Protein AF-A0A920PNA5-F1 (afdb_monomer_lite)

Structure (mmCIF, N/CA/C/O backbone):
data_AF-A0A920PNA5-F1
#
_entry.id   AF-A0A920PNA5-F1
#
loop_
_atom_site.group_PDB
_atom_site.id
_atom_site.type_symbol
_atom_site.label_atom_id
_atom_site.label_alt_id
_atom_site.label_comp_id
_atom_site.label_asym_id
_atom_site.label_entity_id
_atom_site.label_seq_id
_atom_site.pdbx_PDB_ins_code
_atom_site.Cartn_x
_atom_site.Cartn_y
_atom_site.Cartn_z
_atom_site.occupancy
_atom_site.B_iso_or_equiv
_atom_site.auth_seq_id
_atom_site.auth_comp_id
_atom_site.auth_asym_id
_atom_site.auth_atom_id
_atom_site.pdbx_PDB_model_num
ATOM 1 N N . MET A 1 1 ? 2.598 -8.087 10.778 1.00 58.34 1 MET A N 1
ATOM 2 C CA . MET A 1 1 ? 2.971 -7.051 9.789 1.00 58.34 1 MET A CA 1
ATOM 3 C C . MET A 1 1 ? 1.674 -6.554 9.168 1.00 58.34 1 MET A C 1
ATOM 5 O O . MET A 1 1 ? 0.920 -7.398 8.716 1.00 58.34 1 MET A O 1
ATOM 9 N N . GLN A 1 2 ? 1.349 -5.260 9.254 1.00 76.38 2 GLN A N 1
ATOM 10 C CA . GLN A 1 2 ? -0.005 -4.759 8.924 1.00 76.38 2 GLN A CA 1
ATOM 11 C C . GLN A 1 2 ? -0.136 -4.197 7.496 1.00 76.38 2 GLN A C 1
ATOM 13 O O . GLN A 1 2 ? -1.246 -4.055 6.989 1.00 76.38 2 GLN A O 1
ATOM 18 N N . ALA A 1 3 ? 0.981 -3.898 6.827 1.00 83.12 3 ALA A N 1
ATOM 19 C CA . ALA A 1 3 ? 0.985 -3.422 5.449 1.00 83.12 3 ALA A CA 1
ATOM 20 C C . ALA A 1 3 ? 2.289 -3.774 4.722 1.00 83.12 3 ALA A C 1
ATOM 22 O O . ALA A 1 3 ? 3.338 -3.914 5.356 1.00 83.12 3 ALA A O 1
ATOM 23 N N . VAL A 1 4 ? 2.208 -3.895 3.396 1.00 85.69 4 VAL A N 1
ATOM 24 C CA . VAL A 1 4 ? 3.323 -4.184 2.485 1.00 85.69 4 VAL A CA 1
ATOM 25 C C . VAL A 1 4 ? 3.274 -3.198 1.318 1.00 85.69 4 VAL A C 1
ATOM 27 O O . VAL A 1 4 ? 2.258 -3.087 0.634 1.00 85.69 4 VAL A O 1
ATOM 30 N N . ALA A 1 5 ? 4.375 -2.486 1.084 1.00 86.44 5 ALA A N 1
ATOM 31 C CA . ALA A 1 5 ? 4.573 -1.679 -0.115 1.00 86.44 5 ALA A CA 1
ATOM 32 C C . ALA A 1 5 ? 5.370 -2.494 -1.140 1.00 86.44 5 ALA A C 1
ATOM 34 O O . ALA A 1 5 ? 6.425 -3.036 -0.811 1.00 86.44 5 ALA A O 1
ATOM 35 N N . VAL A 1 6 ? 4.875 -2.572 -2.372 1.00 85.38 6 VAL A N 1
ATOM 36 C CA . VAL A 1 6 ? 5.546 -3.233 -3.494 1.00 85.38 6 VAL A CA 1
ATOM 37 C C . VAL A 1 6 ? 5.905 -2.164 -4.503 1.00 85.38 6 VAL A C 1
ATOM 39 O O . VAL A 1 6 ? 5.031 -1.420 -4.943 1.00 85.38 6 VAL A O 1
ATOM 42 N N . GLY A 1 7 ? 7.177 -2.099 -4.885 1.00 85.81 7 GLY A N 1
ATOM 43 C CA . GLY A 1 7 ? 7.562 -1.299 -6.030 1.00 85.81 7 GLY A CA 1
ATOM 44 C C . GLY A 1 7 ? 8.672 -1.949 -6.844 1.00 85.81 7 GLY A C 1
ATOM 45 O O . GLY A 1 7 ? 9.663 -2.422 -6.286 1.00 85.81 7 GLY A O 1
ATOM 46 N N . PHE A 1 8 ? 8.497 -1.975 -8.159 1.00 84.56 8 PHE A N 1
ATOM 47 C CA . PHE A 1 8 ? 9.500 -2.436 -9.109 1.00 84.56 8 PHE A CA 1
ATOM 48 C C . PHE A 1 8 ? 10.024 -1.282 -9.966 1.00 84.56 8 PHE A C 1
ATOM 50 O O . PHE A 1 8 ? 9.371 -0.246 -10.154 1.00 84.56 8 PHE A O 1
ATOM 57 N N . LEU A 1 9 ? 11.239 -1.468 -10.486 1.00 82.12 9 LEU A N 1
ATOM 58 C CA . LEU A 1 9 ? 11.815 -0.575 -11.487 1.00 82.12 9 LEU A CA 1
ATOM 59 C C . LEU A 1 9 ? 10.928 -0.615 -12.739 1.00 82.12 9 LEU A C 1
ATOM 61 O O . LEU A 1 9 ? 10.460 -1.683 -13.134 1.00 82.12 9 LEU A O 1
ATOM 65 N N . HIS A 1 10 ? 10.671 0.544 -13.344 1.00 79.44 10 HIS A N 1
ATOM 66 C CA . HIS A 1 10 ? 9.804 0.692 -14.527 1.00 79.44 10 HIS A CA 1
ATOM 67 C C . HIS A 1 10 ? 8.332 0.267 -14.379 1.00 79.44 10 HIS A C 1
ATOM 69 O O . HIS A 1 10 ? 7.602 0.226 -15.371 1.00 79.44 10 HIS A O 1
ATOM 75 N N . ALA A 1 11 ? 7.844 0.017 -13.163 1.00 76.44 11 ALA A N 1
ATOM 76 C CA . ALA A 1 11 ? 6.451 -0.382 -12.962 1.00 76.44 11 ALA A CA 1
ATOM 77 C C . ALA A 1 11 ? 5.420 0.687 -13.364 1.00 76.44 11 ALA A C 1
ATOM 79 O O . ALA A 1 11 ? 4.275 0.346 -13.643 1.00 76.44 11 ALA A O 1
ATOM 80 N N . PHE A 1 12 ? 5.832 1.957 -13.457 1.00 74.19 12 PHE A N 1
ATOM 81 C CA . PHE A 1 12 ? 5.012 3.034 -14.025 1.00 74.19 12 PHE A CA 1
ATOM 82 C C . PHE A 1 12 ? 4.640 2.776 -15.498 1.00 74.19 12 PHE A C 1
ATOM 84 O O . PHE A 1 12 ? 3.579 3.195 -15.942 1.00 74.19 12 PHE A O 1
ATOM 91 N N . ALA A 1 13 ? 5.503 2.084 -16.251 1.00 80.00 13 ALA A N 1
ATOM 92 C CA . ALA A 1 13 ? 5.282 1.757 -17.658 1.00 80.00 13 ALA A CA 1
ATOM 93 C C . ALA A 1 13 ? 4.731 0.336 -17.845 1.00 80.00 13 ALA A C 1
ATOM 95 O O . ALA A 1 13 ? 3.975 0.088 -18.781 1.00 80.00 13 ALA A O 1
ATOM 96 N N . HIS A 1 14 ? 5.109 -0.603 -16.970 1.00 85.12 14 HIS A N 1
ATOM 97 C CA . HIS A 1 14 ? 4.672 -1.995 -17.059 1.00 85.12 14 HIS A CA 1
ATOM 98 C C . HIS A 1 14 ? 4.326 -2.580 -15.674 1.00 85.12 14 HIS A C 1
ATOM 100 O O . HIS A 1 14 ? 5.147 -3.271 -15.060 1.00 85.12 14 HIS A O 1
ATOM 106 N N . PRO A 1 15 ? 3.099 -2.347 -15.168 1.00 86.75 15 PRO A N 1
ATOM 107 C CA . PRO A 1 15 ? 2.713 -2.700 -13.799 1.00 86.75 15 PRO A CA 1
ATOM 108 C C . PRO A 1 15 ? 2.444 -4.198 -13.587 1.00 86.75 15 PRO A C 1
ATOM 110 O O . PRO A 1 15 ? 2.272 -4.631 -12.450 1.00 86.75 15 PRO A O 1
ATOM 113 N N . ALA A 1 16 ? 2.423 -5.016 -14.646 1.00 89.06 16 ALA A N 1
ATOM 114 C CA . ALA A 1 16 ? 1.987 -6.415 -14.572 1.00 89.06 16 ALA A CA 1
ATOM 115 C C . ALA A 1 16 ? 2.754 -7.250 -13.529 1.00 89.06 16 ALA A C 1
ATOM 117 O O . ALA A 1 16 ? 2.168 -8.083 -12.841 1.00 89.06 16 ALA A O 1
ATOM 118 N N . HIS A 1 17 ? 4.061 -7.010 -13.372 1.00 89.06 17 HIS A N 1
ATOM 119 C CA . HIS A 1 17 ? 4.855 -7.706 -12.360 1.00 89.06 17 HIS A CA 1
ATOM 120 C C . HIS A 1 17 ? 4.485 -7.269 -10.938 1.00 89.06 17 HIS A C 1
ATOM 122 O O . HIS A 1 17 ? 4.399 -8.119 -10.054 1.00 89.06 17 HIS A O 1
ATOM 128 N N . GLU A 1 18 ? 4.226 -5.976 -10.710 1.00 86.81 18 GLU A N 1
ATOM 129 C CA . GLU A 1 18 ? 3.773 -5.493 -9.398 1.00 86.81 18 GLU A CA 1
ATOM 130 C C . GLU A 1 18 ? 2.407 -6.069 -9.037 1.00 86.81 18 GLU A C 1
ATOM 132 O O . GLU A 1 18 ? 2.214 -6.506 -7.907 1.00 86.81 18 GLU A O 1
ATOM 137 N N . GLN A 1 19 ? 1.483 -6.128 -9.996 1.00 89.50 19 GLN A N 1
ATOM 138 C CA . GLN A 1 19 ? 0.153 -6.702 -9.794 1.00 89.50 19 GLN A CA 1
ATOM 139 C C . GLN A 1 19 ? 0.226 -8.197 -9.468 1.00 89.50 19 GLN A C 1
ATOM 141 O O . GLN A 1 19 ? -0.411 -8.653 -8.519 1.00 89.50 19 GLN A O 1
ATOM 146 N N . ALA A 1 20 ? 1.053 -8.952 -10.199 1.00 91.19 20 ALA A N 1
ATOM 147 C CA . ALA A 1 20 ? 1.272 -10.370 -9.927 1.00 91.19 20 ALA A CA 1
ATOM 148 C C . ALA A 1 20 ? 1.889 -10.599 -8.536 1.00 91.19 20 ALA A C 1
ATOM 150 O O . ALA A 1 20 ? 1.436 -11.467 -7.792 1.00 91.19 20 ALA A O 1
ATOM 151 N N . ALA A 1 21 ? 2.887 -9.795 -8.153 1.00 90.31 21 ALA A N 1
ATOM 152 C CA . ALA A 1 21 ? 3.473 -9.855 -6.817 1.00 90.31 21 ALA A CA 1
ATOM 153 C C . ALA A 1 21 ? 2.446 -9.491 -5.734 1.00 90.31 21 ALA A C 1
ATOM 155 O O . ALA A 1 21 ? 2.358 -10.178 -4.718 1.00 90.31 21 ALA A O 1
ATOM 156 N N . GLY A 1 22 ? 1.637 -8.455 -5.969 1.00 89.38 22 GLY A N 1
ATOM 157 C CA . GLY A 1 22 ? 0.563 -8.035 -5.077 1.00 89.38 22 GLY A CA 1
ATOM 158 C C . GLY A 1 22 ? -0.452 -9.143 -4.820 1.00 89.38 22 GLY A C 1
ATOM 159 O O . GLY A 1 22 ? -0.753 -9.416 -3.663 1.00 89.38 22 GLY A O 1
ATOM 160 N N . ALA A 1 23 ? -0.899 -9.836 -5.871 1.00 90.12 23 ALA A N 1
ATOM 161 C CA . ALA A 1 23 ? -1.826 -10.961 -5.754 1.00 90.12 23 ALA A CA 1
ATOM 162 C C . ALA A 1 23 ? -1.255 -12.089 -4.877 1.00 90.12 23 ALA A C 1
ATOM 164 O O . ALA A 1 23 ? -1.899 -12.527 -3.929 1.00 90.12 23 ALA A O 1
ATOM 165 N N . VAL A 1 24 ? -0.002 -12.492 -5.117 1.00 92.06 24 VAL A N 1
ATOM 166 C CA . VAL A 1 24 ? 0.662 -13.536 -4.316 1.00 92.06 24 VAL A CA 1
ATOM 167 C C . VAL A 1 24 ? 0.822 -13.115 -2.851 1.00 92.06 24 VAL A C 1
ATOM 169 O O . VAL A 1 24 ? 0.683 -13.941 -1.947 1.00 92.06 24 VAL A O 1
ATOM 172 N N . ILE A 1 25 ? 1.132 -11.841 -2.597 1.00 88.12 25 ILE A N 1
ATOM 173 C CA . ILE A 1 25 ? 1.275 -11.313 -1.235 1.00 88.12 25 ILE A CA 1
ATOM 174 C C . ILE A 1 25 ? -0.082 -11.293 -0.531 1.00 88.12 25 ILE A C 1
ATOM 176 O O . ILE A 1 25 ? -0.155 -11.731 0.614 1.00 88.12 25 ILE A O 1
ATOM 180 N N . SER A 1 26 ? -1.145 -10.844 -1.202 1.00 87.19 26 SER A N 1
ATOM 181 C CA . SER A 1 26 ? -2.507 -10.850 -0.660 1.00 87.19 26 SER A CA 1
ATOM 182 C C . SER A 1 26 ? -2.997 -12.260 -0.328 1.00 87.19 26 SER A C 1
ATOM 184 O O . SER A 1 26 ? -3.590 -12.451 0.729 1.00 87.19 26 SER A O 1
ATOM 186 N N . ASP A 1 27 ? -2.675 -13.256 -1.157 1.00 89.62 27 ASP A N 1
ATOM 187 C CA . ASP A 1 27 ? -3.038 -14.654 -0.893 1.00 89.62 27 ASP A CA 1
ATOM 188 C C . ASP A 1 27 ? -2.323 -15.230 0.339 1.00 89.62 27 ASP A C 1
ATOM 190 O O . ASP A 1 27 ? -2.886 -16.039 1.077 1.00 89.62 27 ASP A O 1
ATOM 194 N N . ARG A 1 28 ? -1.067 -14.830 0.584 1.00 89.50 28 ARG A N 1
ATOM 195 C CA . ARG A 1 28 ? -0.274 -15.337 1.721 1.00 89.50 28 ARG A CA 1
ATOM 196 C C . ARG A 1 28 ? -0.432 -14.528 3.004 1.00 89.50 28 ARG A C 1
ATOM 198 O O . ARG A 1 28 ? -0.148 -15.049 4.081 1.00 89.50 28 ARG A O 1
ATOM 205 N N . LEU A 1 29 ? -0.825 -13.264 2.894 1.00 86.19 29 LEU A N 1
ATOM 206 C CA . LEU A 1 29 ? -0.983 -12.325 4.001 1.00 86.19 29 LEU A CA 1
ATOM 207 C C . LEU A 1 29 ? -2.337 -11.607 3.875 1.00 86.19 29 LEU A C 1
ATOM 209 O O . LEU A 1 29 ? -2.364 -10.410 3.586 1.00 86.19 29 LEU A O 1
ATOM 213 N N . PRO A 1 30 ? -3.458 -12.312 4.116 1.00 81.44 30 PRO A N 1
ATOM 214 C CA . PRO A 1 30 ? -4.801 -11.758 3.924 1.00 81.44 30 PRO A CA 1
ATOM 215 C C . PRO A 1 30 ? -5.098 -10.556 4.834 1.00 81.44 30 PRO A C 1
ATOM 217 O O . PRO A 1 30 ? -5.865 -9.672 4.462 1.00 81.44 30 PRO A O 1
ATOM 220 N N . ASP A 1 31 ? -4.447 -10.479 5.998 1.00 81.69 31 ASP A N 1
ATOM 221 C CA . ASP A 1 31 ? -4.616 -9.378 6.955 1.00 81.69 31 ASP A CA 1
ATOM 222 C C . ASP A 1 31 ? -3.722 -8.159 6.655 1.00 81.69 31 ASP A C 1
ATOM 224 O O . ASP A 1 31 ? -3.793 -7.140 7.348 1.00 81.69 31 ASP A O 1
ATOM 228 N N . ALA A 1 32 ? -2.835 -8.248 5.657 1.00 83.38 32 ALA A N 1
ATOM 229 C CA . ALA A 1 32 ? -1.915 -7.172 5.315 1.00 83.38 32 ALA A CA 1
ATOM 230 C C . ALA A 1 32 ? -2.485 -6.285 4.204 1.00 83.38 32 ALA A C 1
ATOM 232 O O . ALA A 1 32 ? -2.901 -6.745 3.144 1.00 83.38 32 ALA A O 1
ATOM 233 N N . THR A 1 33 ? -2.422 -4.970 4.404 1.00 84.06 33 THR A N 1
ATOM 234 C CA . THR A 1 33 ? -2.740 -4.022 3.332 1.00 84.06 33 THR A CA 1
ATOM 235 C C . THR A 1 33 ? -1.603 -3.977 2.312 1.00 84.06 33 THR A C 1
ATOM 237 O O . THR A 1 33 ? -0.505 -3.522 2.635 1.00 84.06 33 THR A O 1
ATOM 240 N N . VAL A 1 34 ? -1.860 -4.388 1.072 1.00 86.12 34 VAL A N 1
ATOM 241 C CA . VAL A 1 34 ? -0.885 -4.303 -0.027 1.00 86.12 34 VAL A CA 1
ATOM 242 C C . VAL A 1 34 ? -1.049 -2.975 -0.773 1.00 86.12 34 VAL A C 1
ATOM 244 O O . VAL A 1 34 ? -2.160 -2.572 -1.117 1.00 86.12 34 VAL A O 1
ATOM 247 N N . CYS A 1 35 ? 0.056 -2.264 -0.996 1.00 85.31 35 CYS A N 1
ATOM 248 C CA . CYS A 1 35 ? 0.102 -1.034 -1.787 1.00 85.31 35 CYS A CA 1
ATOM 249 C C . CYS A 1 35 ? 1.097 -1.193 -2.933 1.00 85.31 35 CYS A C 1
ATOM 251 O O . CYS A 1 35 ? 2.281 -1.417 -2.684 1.00 85.31 35 CYS A O 1
ATOM 253 N N . LEU A 1 36 ? 0.620 -1.047 -4.167 1.00 86.50 36 LEU A N 1
ATOM 254 C CA . LEU A 1 36 ? 1.453 -1.092 -5.365 1.00 86.50 36 LEU A CA 1
ATOM 255 C C . LEU A 1 36 ? 1.924 0.314 -5.726 1.00 86.50 36 LEU A C 1
ATOM 257 O O . LEU A 1 36 ? 1.148 1.271 -5.675 1.00 86.50 36 LEU A O 1
ATOM 261 N N . SER A 1 37 ? 3.195 0.448 -6.084 1.00 82.50 37 SER A N 1
ATOM 262 C CA . SER A 1 37 ? 3.783 1.745 -6.402 1.00 82.50 37 SER A CA 1
ATOM 263 C C . SER A 1 37 ? 3.188 2.361 -7.671 1.00 82.50 37 SER A C 1
ATOM 265 O O . SER A 1 37 ? 2.961 3.572 -7.721 1.00 82.50 37 SER A O 1
ATOM 267 N N . SER A 1 38 ? 2.825 1.506 -8.631 1.00 79.56 38 SER A N 1
ATOM 268 C CA . SER A 1 38 ? 2.065 1.847 -9.839 1.00 79.56 38 SER A CA 1
ATOM 269 C C . SER A 1 38 ? 0.669 2.420 -9.556 1.00 79.56 38 SER A C 1
ATOM 271 O O . SER A 1 38 ? 0.245 3.331 -10.262 1.00 79.56 38 SER A O 1
ATOM 273 N N . ASP A 1 39 ? -0.016 1.974 -8.498 1.00 78.75 39 ASP A N 1
ATOM 274 C CA . ASP A 1 39 ? -1.357 2.468 -8.142 1.00 78.75 39 ASP A CA 1
ATOM 275 C C . ASP A 1 39 ? -1.315 3.775 -7.333 1.00 78.75 39 ASP A C 1
ATOM 277 O O . ASP A 1 39 ? -2.239 4.591 -7.387 1.00 78.75 39 ASP A O 1
ATOM 281 N N . VAL A 1 40 ? -0.266 3.972 -6.524 1.00 74.12 40 VAL A N 1
ATOM 282 C CA . VAL A 1 40 ? -0.170 5.118 -5.606 1.00 74.12 40 VAL A CA 1
ATOM 283 C C . VAL A 1 40 ? 0.379 6.360 -6.304 1.00 74.12 40 VAL A C 1
ATOM 285 O O . VAL A 1 40 ? -0.158 7.454 -6.118 1.00 74.12 40 VAL A O 1
ATOM 288 N N . CYS A 1 41 ? 1.453 6.213 -7.080 1.00 68.56 41 CYS A N 1
ATOM 289 C CA . CYS A 1 41 ? 2.137 7.326 -7.731 1.00 68.56 41 CYS A CA 1
ATOM 290 C C . CYS A 1 41 ? 2.854 6.817 -8.996 1.00 68.56 41 CYS A C 1
ATOM 292 O O . CYS A 1 41 ? 4.020 6.430 -8.905 1.00 68.56 41 CYS A O 1
ATOM 294 N N . PRO A 1 42 ? 2.190 6.780 -10.169 1.00 63.34 42 PRO A N 1
ATOM 295 C CA . PRO A 1 42 ? 2.758 6.257 -11.416 1.00 63.34 42 PRO A CA 1
ATOM 296 C C . PRO A 1 42 ? 3.770 7.228 -12.053 1.00 63.34 42 PRO A C 1
ATOM 298 O O . PRO A 1 42 ? 3.712 7.532 -13.238 1.00 63.34 42 PRO A O 1
ATOM 301 N N . GLU A 1 43 ? 4.714 7.723 -11.260 1.00 72.38 43 GLU A N 1
ATOM 302 C CA . GLU A 1 43 ? 5.781 8.614 -11.699 1.00 72.38 43 GLU A CA 1
ATOM 303 C C . GLU A 1 43 ? 7.022 7.813 -12.072 1.00 72.38 43 GLU A C 1
ATOM 305 O O . GLU A 1 43 ? 7.361 6.824 -11.415 1.00 72.38 43 GLU A O 1
ATOM 310 N N . MET A 1 44 ? 7.755 8.266 -13.091 1.00 62.03 44 MET A N 1
ATOM 311 C CA . MET A 1 44 ? 9.000 7.615 -13.515 1.00 62.03 44 MET A CA 1
ATOM 312 C C . MET A 1 44 ? 10.049 7.608 -12.395 1.00 62.03 44 MET A C 1
ATOM 314 O O . MET A 1 44 ? 10.827 6.660 -12.268 1.00 62.03 44 MET A O 1
ATOM 318 N N . ARG A 1 45 ? 10.039 8.636 -11.539 1.00 74.69 45 ARG A N 1
ATOM 319 C CA . ARG A 1 45 ? 11.034 8.806 -10.482 1.00 74.69 45 ARG A CA 1
ATOM 320 C C . ARG A 1 45 ? 10.772 7.861 -9.310 1.00 74.69 45 ARG A C 1
ATOM 322 O O . ARG A 1 45 ? 9.766 7.935 -8.609 1.00 74.69 45 ARG A O 1
ATOM 329 N N . GLU A 1 46 ? 11.705 6.940 -9.118 1.00 70.56 46 GLU A N 1
ATOM 330 C CA . GLU A 1 46 ? 11.532 5.783 -8.241 1.00 70.56 46 GLU A CA 1
ATOM 331 C C . GLU A 1 46 ? 11.561 6.168 -6.766 1.00 70.56 46 GLU A C 1
ATOM 333 O O . GLU A 1 46 ? 10.749 5.670 -5.994 1.00 70.56 46 GLU A O 1
ATOM 338 N N . TYR A 1 47 ? 12.428 7.103 -6.374 1.00 70.38 47 TYR A N 1
ATOM 339 C CA . TYR A 1 47 ? 12.533 7.556 -4.988 1.00 70.38 47 TYR A CA 1
ATOM 340 C C . TYR A 1 47 ? 11.233 8.206 -4.492 1.00 70.38 47 TYR A C 1
ATOM 342 O O . TYR A 1 47 ? 10.708 7.849 -3.436 1.00 70.38 47 TYR A O 1
ATOM 350 N N . GLU A 1 48 ? 10.669 9.117 -5.281 1.00 70.31 48 GLU A N 1
ATOM 351 C CA . GLU A 1 48 ? 9.415 9.801 -4.980 1.00 70.31 48 GLU A CA 1
ATOM 352 C C . GLU A 1 48 ? 8.244 8.810 -4.943 1.00 70.31 48 GLU A C 1
ATOM 354 O O . GLU A 1 48 ? 7.408 8.856 -4.032 1.00 70.31 48 GLU A O 1
ATOM 359 N N . ARG A 1 49 ? 8.226 7.857 -5.882 1.00 76.88 49 ARG A N 1
ATOM 360 C CA . ARG A 1 49 ? 7.214 6.803 -5.964 1.00 76.88 49 ARG A CA 1
ATOM 361 C C . ARG A 1 49 ? 7.269 5.855 -4.762 1.00 76.88 49 ARG A C 1
ATOM 363 O O . ARG A 1 49 ? 6.243 5.630 -4.116 1.00 76.88 49 ARG A O 1
ATOM 370 N N . PHE A 1 50 ? 8.446 5.343 -4.402 1.00 76.12 50 PHE A N 1
ATOM 371 C CA . PHE A 1 50 ? 8.623 4.452 -3.252 1.00 76.12 50 PHE A CA 1
ATOM 372 C C . PHE A 1 50 ? 8.297 5.148 -1.931 1.00 76.12 50 PHE A C 1
ATOM 374 O O . PHE A 1 50 ? 7.540 4.602 -1.131 1.00 76.12 50 PHE A O 1
ATOM 381 N N . SER A 1 51 ? 8.804 6.366 -1.719 1.00 79.88 51 SER A N 1
ATOM 382 C CA . SER A 1 51 ? 8.549 7.142 -0.500 1.00 79.88 51 SER A CA 1
ATOM 383 C C . SER A 1 51 ? 7.048 7.369 -0.273 1.00 79.88 51 SER A C 1
ATOM 385 O O . SER A 1 51 ? 6.521 7.093 0.808 1.00 79.88 51 SER A O 1
ATOM 387 N N . THR A 1 52 ? 6.321 7.755 -1.328 1.00 78.31 52 THR A N 1
ATOM 388 C CA . THR A 1 52 ? 4.865 7.963 -1.269 1.00 78.31 52 THR A CA 1
ATOM 389 C C . THR A 1 52 ? 4.103 6.653 -1.043 1.00 78.31 52 THR A C 1
ATOM 391 O O . THR A 1 52 ? 3.151 6.611 -0.262 1.00 78.31 52 THR A O 1
ATOM 394 N N . THR A 1 53 ? 4.539 5.560 -1.678 1.00 79.81 53 THR A N 1
ATOM 395 C CA . THR A 1 53 ? 3.920 4.231 -1.532 1.00 79.81 53 THR A CA 1
ATOM 396 C C . THR A 1 53 ? 4.096 3.684 -0.118 1.00 79.81 53 THR A C 1
ATOM 398 O O . THR A 1 53 ? 3.129 3.206 0.475 1.00 79.81 53 THR A O 1
ATOM 401 N N . CYS A 1 54 ? 5.290 3.821 0.463 1.00 80.38 54 CYS A N 1
ATOM 402 C CA . CYS A 1 54 ? 5.572 3.449 1.848 1.00 80.38 54 CYS A CA 1
ATOM 403 C C . CYS A 1 54 ? 4.742 4.276 2.838 1.00 80.38 54 CYS A C 1
ATOM 405 O O . CYS A 1 54 ? 4.130 3.711 3.746 1.00 80.38 54 CYS A O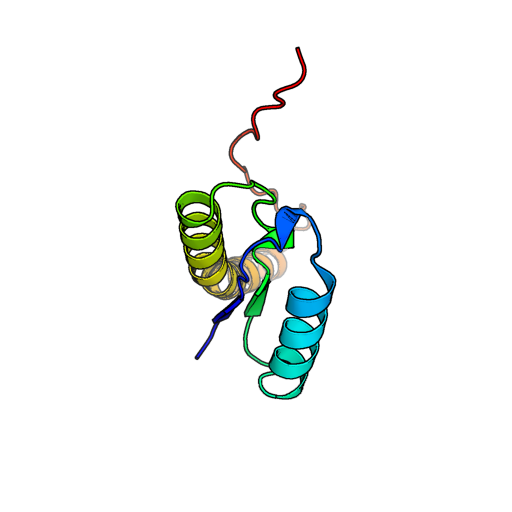 1
ATOM 407 N N . ALA A 1 55 ? 4.658 5.596 2.641 1.00 80.50 55 ALA A N 1
ATOM 408 C CA . ALA A 1 55 ? 3.818 6.457 3.470 1.00 80.50 55 ALA A CA 1
ATOM 409 C C . ALA A 1 55 ? 2.335 6.048 3.393 1.00 80.50 55 ALA A C 1
ATOM 411 O O . ALA A 1 55 ? 1.663 5.935 4.419 1.00 80.50 55 ALA A O 1
ATOM 412 N N . ASN A 1 56 ? 1.821 5.753 2.195 1.00 76.06 56 ASN A N 1
ATOM 413 C CA . ASN A 1 56 ? 0.441 5.304 2.015 1.00 76.06 56 ASN A CA 1
ATOM 414 C C . ASN A 1 56 ? 0.183 3.925 2.653 1.00 76.06 56 ASN A C 1
ATOM 416 O O . ASN A 1 56 ? -0.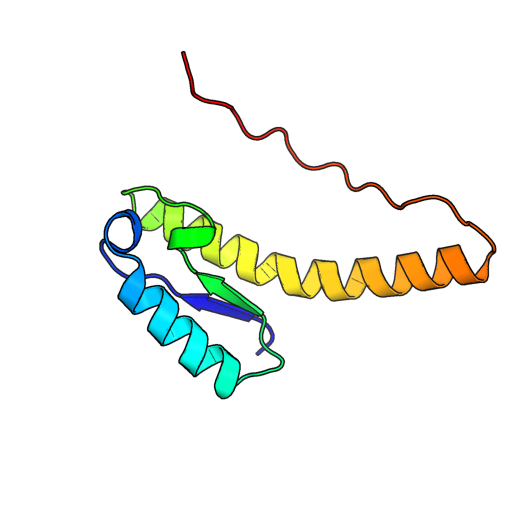841 3.737 3.313 1.00 76.06 56 ASN A O 1
ATOM 420 N N . ALA A 1 57 ? 1.127 2.988 2.518 1.00 77.00 57 ALA A N 1
ATOM 421 C CA . ALA A 1 57 ? 1.065 1.674 3.155 1.00 77.00 57 ALA A CA 1
ATOM 422 C C . ALA A 1 57 ? 1.052 1.779 4.685 1.00 77.00 57 ALA A C 1
ATOM 424 O O . ALA A 1 57 ? 0.323 1.042 5.337 1.00 77.00 57 ALA A O 1
ATOM 425 N N . TYR A 1 58 ? 1.787 2.732 5.262 1.00 78.25 58 TYR A N 1
ATOM 426 C CA . TYR A 1 58 ? 1.765 2.994 6.701 1.00 78.25 58 TYR A CA 1
ATOM 427 C C . TYR A 1 58 ? 0.431 3.597 7.174 1.00 78.25 58 TYR A C 1
ATOM 429 O O . TYR A 1 58 ? -0.107 3.217 8.213 1.00 78.25 58 TYR A O 1
ATOM 437 N N . VAL A 1 59 ? -0.137 4.528 6.403 1.00 77.06 59 VAL A N 1
ATOM 438 C CA . VAL A 1 59 ? -1.332 5.286 6.807 1.00 77.06 59 VAL A CA 1
ATOM 439 C C . VAL A 1 59 ? -2.634 4.492 6.640 1.00 77.06 59 VAL A C 1
ATOM 441 O O . VAL A 1 59 ? -3.554 4.652 7.443 1.00 77.06 59 VAL A O 1
ATOM 444 N N . ARG A 1 60 ? -2.754 3.640 5.615 1.00 73.88 60 ARG A N 1
ATOM 445 C CA . ARG A 1 60 ? -3.976 2.856 5.349 1.00 73.88 60 ARG A CA 1
ATOM 446 C C . ARG A 1 60 ? -4.456 1.979 6.525 1.00 73.88 60 ARG A C 1
ATOM 448 O O . ARG A 1 60 ? -5.634 2.102 6.869 1.00 73.88 60 ARG A O 1
ATOM 455 N N . PRO A 1 61 ? -3.616 1.158 7.186 1.00 66.25 61 PRO A N 1
ATOM 456 C CA . PRO A 1 61 ? -4.057 0.353 8.328 1.00 66.25 61 PRO A CA 1
ATOM 457 C C . PRO A 1 61 ? -4.448 1.218 9.539 1.00 66.25 61 PRO A C 1
ATOM 459 O O . 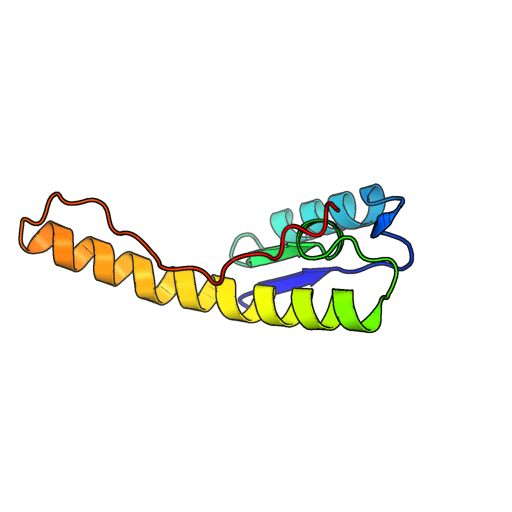PRO A 1 61 ? -5.425 0.909 10.219 1.00 66.25 61 PRO A O 1
ATOM 462 N N . LEU A 1 62 ? -3.774 2.354 9.763 1.00 66.94 62 LEU A N 1
ATOM 463 C CA . LEU A 1 62 ? -4.135 3.309 10.822 1.00 66.94 62 LEU A CA 1
ATOM 464 C C . LEU A 1 62 ? -5.508 3.954 10.579 1.00 66.94 62 LEU A C 1
ATOM 466 O O . LEU A 1 62 ? -6.309 4.085 11.504 1.00 66.94 62 LEU A O 1
ATOM 470 N N . LYS A 1 63 ? -5.810 4.321 9.327 1.00 57.97 63 LYS A N 1
ATOM 471 C CA . LYS A 1 63 ? -7.122 4.870 8.948 1.00 57.97 63 LYS A CA 1
ATOM 472 C C . LYS A 1 63 ? -8.246 3.853 9.142 1.00 57.97 63 LYS A C 1
ATOM 474 O O . LYS A 1 63 ? -9.289 4.219 9.675 1.00 57.97 63 LYS A O 1
ATOM 479 N N . SER A 1 64 ? -8.019 2.594 8.758 1.00 61.44 64 SER A N 1
ATOM 480 C CA . SER A 1 64 ? -8.954 1.483 8.995 1.00 61.44 64 SER A CA 1
ATOM 481 C C . SER A 1 64 ? -9.283 1.323 10.487 1.00 61.44 64 SER A C 1
ATOM 483 O O . SER A 1 64 ? -10.458 1.260 10.862 1.00 61.44 64 SER A O 1
ATOM 485 N N . GLY A 1 65 ? -8.256 1.355 11.344 1.00 63.84 65 GLY A N 1
ATOM 486 C CA . GLY A 1 65 ? -8.411 1.203 12.790 1.00 63.84 65 GLY A CA 1
ATOM 487 C C . GLY A 1 65 ? -9.117 2.368 13.490 1.00 63.84 65 GLY A C 1
ATOM 488 O O . GLY A 1 65 ? -9.769 2.145 14.501 1.00 63.84 65 GLY A O 1
ATOM 489 N N . TYR A 1 66 ? -9.022 3.597 12.972 1.00 64.69 66 TYR A N 1
ATOM 490 C CA . TYR A 1 66 ? -9.631 4.775 13.606 1.00 64.69 66 TYR A CA 1
ATOM 491 C C . TYR A 1 66 ? -11.040 5.092 13.088 1.00 64.69 66 TYR A C 1
ATOM 493 O O . TYR A 1 66 ? -11.935 5.432 13.861 1.00 64.69 66 TYR A O 1
ATOM 501 N N . LEU A 1 67 ? -11.257 4.978 11.777 1.00 73.06 67 LEU A N 1
ATOM 502 C CA . LEU A 1 67 ? -12.518 5.399 11.164 1.00 73.06 67 LEU A CA 1
ATOM 503 C C . LEU A 1 67 ? -13.646 4.393 11.397 1.00 73.06 67 LEU A C 1
ATOM 505 O O . LEU A 1 67 ? -14.793 4.806 11.559 1.00 73.06 67 LEU A O 1
ATOM 509 N N . SER A 1 68 ? -13.331 3.097 11.470 1.00 75.81 68 SER A N 1
ATOM 510 C CA . SER A 1 68 ? -14.350 2.059 11.670 1.00 75.81 68 SER A CA 1
ATOM 511 C C . SER A 1 68 ? -15.013 2.149 13.055 1.00 75.81 68 SER A C 1
ATOM 513 O O . SER A 1 68 ? -16.245 2.178 13.112 1.00 75.81 68 SER A O 1
ATOM 515 N N . PRO A 1 69 ? -14.264 2.278 14.173 1.00 78.12 69 PRO A N 1
ATOM 516 C CA . PRO A 1 69 ? -14.870 2.478 15.489 1.00 78.12 69 PRO A CA 1
ATOM 517 C C . PRO A 1 69 ? -15.616 3.807 15.600 1.00 78.12 69 PRO A C 1
ATOM 519 O O . PRO A 1 69 ? -16.697 3.849 16.177 1.00 78.12 69 PRO A O 1
ATOM 522 N N . LEU A 1 70 ? -15.081 4.883 15.013 1.00 80.06 70 LEU A N 1
ATOM 523 C CA . LEU A 1 70 ? -15.735 6.191 15.031 1.00 80.06 70 LEU A CA 1
ATOM 524 C C . LEU A 1 70 ? -17.097 6.151 14.322 1.00 80.06 70 LEU A C 1
ATOM 526 O O . LEU A 1 70 ? -18.085 6.648 14.856 1.00 80.06 70 LEU A O 1
ATOM 530 N N . GLN A 1 71 ? -17.173 5.515 13.151 1.00 81.25 71 GLN A N 1
ATOM 531 C CA . GLN A 1 71 ? -18.437 5.339 12.440 1.00 81.25 71 GLN A CA 1
ATOM 532 C C . GLN A 1 71 ? -19.425 4.465 13.230 1.00 81.25 71 GLN A C 1
ATOM 534 O O . GLN A 1 71 ? -20.624 4.744 13.225 1.00 81.25 71 GLN A O 1
ATOM 539 N N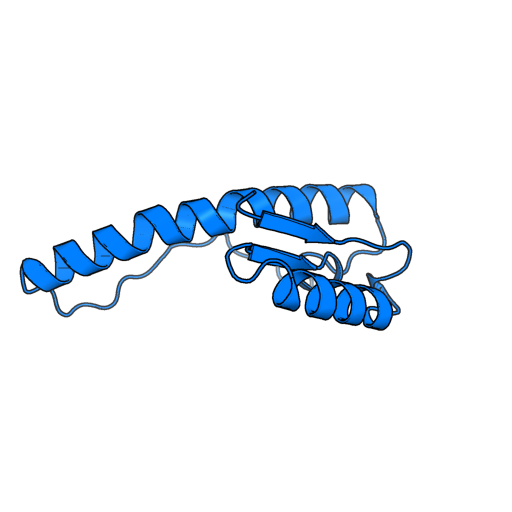 . ALA A 1 72 ? -18.939 3.425 13.914 1.00 82.56 72 ALA A N 1
ATOM 540 C CA . ALA A 1 72 ? -19.773 2.571 14.757 1.00 82.56 72 ALA A CA 1
ATOM 541 C C . ALA A 1 72 ? -20.351 3.331 15.963 1.00 82.56 72 ALA A C 1
ATOM 543 O O . ALA A 1 72 ? -21.536 3.187 16.253 1.00 82.56 72 ALA A O 1
ATOM 544 N N . LEU A 1 73 ? -19.549 4.180 16.616 1.00 84.75 73 LEU A N 1
ATOM 545 C CA . LEU A 1 73 ? -19.994 5.035 17.722 1.00 84.75 73 LEU A CA 1
ATOM 546 C C . LEU A 1 73 ? -21.064 6.033 17.271 1.00 84.75 73 LEU A C 1
ATOM 548 O O . LEU A 1 73 ? -22.113 6.128 17.898 1.00 84.75 73 LEU A O 1
ATOM 552 N N . LEU A 1 74 ? -20.837 6.724 16.150 1.00 85.00 74 LEU A N 1
ATOM 553 C CA . LEU A 1 74 ? -21.799 7.690 15.610 1.00 85.00 74 LEU A CA 1
ATOM 554 C C . LEU A 1 74 ? -23.141 7.030 15.261 1.00 85.00 74 LEU A C 1
ATOM 556 O O . LEU A 1 74 ? -24.194 7.579 15.576 1.00 85.00 74 LEU A O 1
ATOM 560 N N . LYS A 1 75 ? -23.116 5.823 14.681 1.00 85.06 75 LYS A N 1
ATOM 561 C CA . LYS A 1 75 ? -24.337 5.039 14.437 1.00 85.06 75 LYS A CA 1
ATOM 562 C C . LYS A 1 75 ? -25.021 4.594 15.731 1.00 85.06 75 LYS A C 1
ATOM 564 O O . LYS A 1 75 ? -26.246 4.593 15.783 1.00 85.06 75 LYS A O 1
ATOM 569 N N . GLY A 1 76 ? -24.253 4.219 16.755 1.00 86.12 76 GLY A N 1
ATOM 570 C CA . GLY A 1 76 ? -24.782 3.844 18.071 1.00 86.12 76 GLY A CA 1
ATOM 57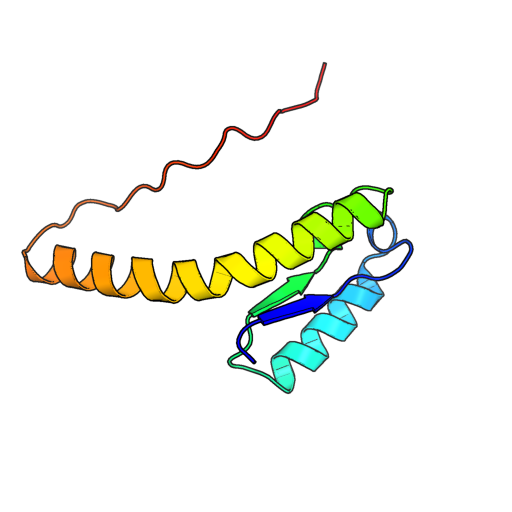1 C C . GLY A 1 76 ? -25.525 4.987 18.770 1.00 86.12 76 GLY A C 1
ATOM 572 O O . GLY A 1 76 ? -26.528 4.744 19.431 1.00 86.12 76 GLY A O 1
ATOM 573 N N . GLU A 1 77 ? -25.085 6.226 18.550 1.00 86.94 77 GLU A N 1
ATOM 574 C CA . GLU A 1 77 ? -25.719 7.457 19.050 1.00 86.94 77 GLU A CA 1
ATOM 575 C C . GLU A 1 77 ? -26.876 7.960 18.155 1.00 86.94 77 GLU A C 1
ATOM 577 O O . GLU A 1 77 ? -27.441 9.024 18.399 1.00 86.94 77 GLU A O 1
ATOM 582 N N . GLY A 1 78 ? -27.252 7.215 17.106 1.00 86.44 78 GLY A N 1
ATOM 583 C CA . GLY A 1 78 ? -28.387 7.548 16.237 1.00 86.44 78 GLY A CA 1
ATOM 584 C C . GLY A 1 78 ? -28.092 8.569 15.132 1.00 86.44 78 GLY A C 1
ATOM 585 O O . GLY A 1 78 ? -29.021 9.084 14.512 1.00 86.44 78 GLY A O 1
ATOM 586 N N . PHE A 1 79 ? -26.820 8.865 14.844 1.00 84.69 79 PHE A N 1
ATOM 587 C CA . PHE A 1 79 ? -26.459 9.712 13.706 1.00 84.69 79 PHE A CA 1
ATOM 588 C C . PHE A 1 79 ? -26.497 8.908 12.397 1.00 84.69 79 PHE A C 1
ATOM 590 O O . PHE A 1 79 ? -25.678 8.017 12.169 1.00 84.69 79 PHE A O 1
ATOM 597 N N . GLU A 1 80 ? -27.417 9.265 11.498 1.00 80.75 80 GLU A N 1
ATOM 598 C CA . GLU A 1 80 ? -27.569 8.648 10.166 1.00 80.75 80 GLU A CA 1
ATOM 599 C C . GLU A 1 80 ? -26.847 9.418 9.042 1.00 80.75 80 GLU A C 1
ATOM 601 O O . GLU A 1 80 ? -27.001 9.111 7.859 1.00 80.75 80 GLU A O 1
ATOM 606 N N . CYS A 1 81 ? -26.048 10.436 9.379 1.00 77.31 81 CYS A N 1
ATOM 607 C CA . CYS A 1 81 ? -25.368 11.249 8.377 1.00 77.31 81 CYS A CA 1
ATOM 608 C C . CYS A 1 81 ? -24.128 10.541 7.782 1.00 77.31 81 CYS A C 1
ATOM 610 O O . CYS A 1 81 ? -23.402 9.831 8.485 1.00 77.31 81 CYS A O 1
ATOM 612 N N . PRO A 1 82 ? -23.846 10.731 6.479 1.00 76.06 82 PRO A N 1
ATOM 613 C CA . PRO A 1 82 ? -22.628 10.216 5.864 1.00 76.06 82 PRO A CA 1
ATOM 614 C C . PRO A 1 82 ? -21.380 10.909 6.435 1.00 76.06 82 PRO A C 1
ATOM 616 O O . PRO A 1 82 ? -21.305 12.137 6.496 1.00 76.06 82 PRO A O 1
ATOM 619 N N . LEU A 1 83 ? -20.380 10.114 6.829 1.00 78.25 83 LEU A N 1
ATOM 620 C CA . LEU A 1 83 ? -19.081 10.605 7.291 1.00 78.25 83 LEU A CA 1
ATOM 621 C C . LEU A 1 83 ? -18.237 11.053 6.091 1.00 78.25 83 LEU A C 1
ATOM 623 O O . LEU A 1 83 ? -17.823 10.227 5.277 1.00 78.25 83 LEU A O 1
ATOM 627 N N . TYR A 1 84 ? -17.944 12.349 6.007 1.00 80.38 84 TYR A N 1
ATOM 628 C CA . TYR A 1 84 ? -17.058 12.903 4.984 1.00 80.38 84 TYR A CA 1
ATOM 629 C C . TYR A 1 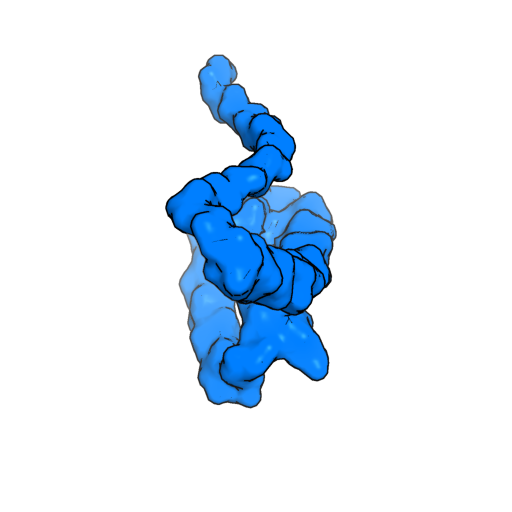84 ? -15.648 13.129 5.535 1.00 80.38 84 TYR A C 1
ATOM 631 O O . TYR A 1 84 ? -15.464 13.696 6.609 1.00 80.38 84 TYR A O 1
ATOM 639 N N . LEU A 1 85 ? -14.642 12.710 4.767 1.00 79.44 85 LEU A N 1
ATOM 640 C CA . LEU A 1 85 ? -13.229 12.954 5.050 1.00 79.44 85 LEU A CA 1
ATOM 641 C C . LEU A 1 85 ? -12.702 14.047 4.131 1.00 79.44 85 LEU A C 1
ATOM 643 O O . LEU A 1 85 ? -12.770 13.929 2.907 1.00 79.44 85 LEU A O 1
ATOM 647 N N . MET A 1 86 ? -12.124 15.089 4.721 1.00 82.69 86 MET A N 1
ATOM 648 C CA . MET A 1 86 ? -11.415 16.105 3.956 1.00 82.69 86 MET A CA 1
ATOM 649 C C . MET A 1 86 ? -10.060 15.544 3.523 1.00 82.69 86 MET A C 1
ATOM 651 O O . MET A 1 86 ? -9.232 15.163 4.351 1.00 82.69 86 MET A O 1
ATOM 655 N N . MET A 1 87 ? -9.840 15.475 2.214 1.00 74.12 87 MET A N 1
ATOM 656 C CA . MET A 1 87 ? -8.564 15.072 1.629 1.00 74.12 87 MET A CA 1
ATOM 657 C C . MET A 1 87 ? -7.868 16.289 1.010 1.00 74.12 87 MET A C 1
ATOM 659 O O . MET A 1 87 ? -8.554 17.205 0.547 1.00 74.12 87 MET A O 1
ATOM 663 N N . PRO A 1 88 ? -6.522 16.333 0.991 1.00 65.06 88 PRO A N 1
ATOM 664 C CA . PRO A 1 88 ? -5.803 17.403 0.312 1.00 65.06 88 PRO A CA 1
ATOM 665 C C . PRO A 1 88 ? -6.170 17.419 -1.177 1.00 65.06 88 PRO A C 1
ATOM 667 O O . PRO A 1 88 ? -6.301 16.371 -1.812 1.00 65.06 88 PRO A O 1
ATOM 670 N N . LYS A 1 89 ? -6.349 18.620 -1.734 1.00 63.47 89 LYS A N 1
ATOM 671 C CA . LYS A 1 89 ? -6.676 18.821 -3.150 1.00 63.47 89 LYS A CA 1
ATOM 672 C C . LYS A 1 89 ? -5.514 18.300 -4.000 1.00 63.47 89 LYS A C 1
ATOM 674 O O . LYS A 1 89 ? -4.416 18.849 -3.942 1.00 63.47 89 LYS A O 1
ATOM 679 N N . ARG A 1 90 ? -5.744 17.227 -4.764 1.00 54.16 90 ARG A N 1
ATOM 680 C CA . ARG A 1 90 ? -4.777 16.726 -5.751 1.00 54.16 90 ARG A CA 1
ATOM 681 C C . ARG A 1 90 ? -4.630 17.820 -6.815 1.00 54.16 90 ARG A C 1
ATOM 683 O O . ARG A 1 90 ? -5.642 18.258 -7.362 1.00 54.16 90 ARG A O 1
ATOM 690 N N . ARG A 1 91 ? -3.410 18.327 -7.023 1.00 46.44 91 ARG A N 1
ATOM 691 C CA . ARG A 1 91 ? -3.110 19.260 -8.118 1.00 46.44 91 ARG A CA 1
ATOM 692 C C . ARG A 1 91 ? -3.477 18.543 -9.418 1.00 46.44 91 ARG A C 1
ATOM 694 O O . ARG A 1 91 ? -2.944 17.473 -9.690 1.00 46.44 91 ARG A O 1
ATOM 701 N N . SER A 1 92 ? -4.461 19.070 -10.133 1.00 46.19 92 SER A N 1
ATOM 702 C CA . SER A 1 92 ? -4.677 18.766 -11.540 1.00 46.19 92 SER A CA 1
ATOM 703 C C . SER A 1 92 ? -3.621 19.557 -12.300 1.00 46.19 92 SER A C 1
ATOM 705 O O . SER A 1 92 ? -3.806 20.752 -12.517 1.00 46.19 92 SER A O 1
ATOM 707 N N . ASP A 1 93 ? -2.491 18.919 -12.587 1.00 52.50 93 ASP A N 1
ATOM 708 C CA . ASP A 1 93 ? -1.565 19.424 -13.594 1.00 52.50 93 ASP A CA 1
ATOM 709 C C . ASP A 1 93 ? -2.145 18.991 -14.949 1.00 52.50 93 ASP A C 1
ATOM 711 O O . ASP A 1 93 ? -1.920 17.874 -15.399 1.00 52.50 93 ASP A O 1
ATOM 715 N N . ASP A 1 94 ? -3.002 19.845 -15.505 1.00 45.16 94 ASP A N 1
ATOM 716 C CA . ASP A 1 94 ? -3.394 19.866 -16.917 1.00 45.16 94 ASP A CA 1
ATOM 717 C C . ASP A 1 94 ? -3.675 21.343 -17.254 1.00 45.16 94 ASP A C 1
ATOM 719 O O . ASP A 1 94 ? -4.797 21.830 -17.105 1.00 45.16 94 ASP A O 1
ATOM 723 N N . ASP A 1 95 ? -2.594 22.048 -17.598 1.00 35.59 95 ASP A N 1
ATOM 724 C CA . ASP A 1 95 ? -2.530 23.250 -18.444 1.00 35.59 95 ASP A CA 1
ATOM 725 C C . ASP A 1 95 ? -1.358 23.049 -19.422 1.00 35.59 95 ASP A C 1
ATOM 727 O O . ASP A 1 95 ? -0.271 22.624 -18.955 1.00 35.59 95 ASP A O 1
#

Sequence (95 aa):
MQAVAVGFLHAFAHPAHEQAAGAVISDRLPDATVCLSSDVCPEMREYERFSTTCANAYVRPLKSGYLSPLQALLKGEGFECPLYLMMPKRRSDDD

Foldseek 3Di:
DAEDEDEDQPCLPPVVVVVVVQVVCCVVCVRYHYFYLNVQPSDNDRVVSRVRRVVCRVVVSVCVVPVVVVVVVCVVVVNPDDDDDDDPDDDPPDD

Secondary structure (DSSP, 8-state):
--EEEE--TTTTT-THHHHHHHHHHHHH-TTSEEEEHHHH---S-HHHHHHHHHHHHHHHHHHHHHHHHHHHHHHHTT--S--------------

pLDDT: mean 77.22, std 11.26, range [35.59, 92.06]

Radius of gyration: 16.51 Å; chains: 1; bounding box: 41×39×38 Å